Protein AF-A0A533RH12-F1 (afdb_monomer)

Solvent-accessible surface area (backbone atoms only — not comparable to full-atom values): 4699 Å² total; per-residue (Å²): 146,84,80,86,67,75,47,72,44,76,45,80,93,84,43,75,40,51,39,67,60,51,53,54,42,48,53,40,52,49,56,56,28,69,75,30,80,92,32,41,38,68,67,58,51,19,60,66,58,71,50,56,71,88,52,33,56,55,50,50,55,47,36,34,75,71,55,52,30,42,78,57,90,72,26,34,31,69,48,127

Structure (mmCIF, N/CA/C/O backbone):
data_AF-A0A533RH12-F1
#
_entry.id   AF-A0A533RH12-F1
#
loop_
_atom_site.group_PDB
_atom_site.id
_atom_site.type_symbol
_atom_site.label_atom_id
_atom_site.label_alt_id
_atom_site.label_comp_id
_atom_site.label_asym_id
_atom_site.label_entity_id
_atom_site.label_seq_id
_atom_site.pdbx_PDB_ins_code
_atom_site.Cartn_x
_atom_site.Cartn_y
_atom_site.Cartn_z
_atom_site.occupancy
_atom_site.B_iso_or_equiv
_atom_site.auth_seq_id
_atom_site.auth_comp_id
_atom_site.auth_asym_id
_atom_site.auth_atom_id
_atom_site.pdbx_PDB_model_num
ATOM 1 N N . ARG A 1 1 ? -1.004 -21.215 -27.300 1.00 44.03 1 ARG A N 1
ATOM 2 C CA . ARG A 1 1 ? -1.693 -20.382 -26.281 1.00 44.03 1 ARG A CA 1
ATOM 3 C C . ARG A 1 1 ? -0.731 -20.176 -25.110 1.00 44.03 1 ARG A C 1
ATOM 5 O O . ARG A 1 1 ? -0.794 -20.919 -24.147 1.00 44.03 1 ARG A O 1
ATOM 12 N N . LEU A 1 2 ? 0.216 -19.247 -25.249 1.00 43.59 2 LEU A N 1
ATOM 13 C CA . LEU A 1 2 ? 1.268 -18.952 -24.267 1.00 43.59 2 LEU A CA 1
ATOM 14 C C . LEU A 1 2 ? 1.523 -17.443 -24.322 1.00 43.59 2 LEU A C 1
ATOM 16 O O . LEU A 1 2 ? 2.284 -16.979 -25.155 1.00 43.59 2 LEU A O 1
ATOM 20 N N . ALA A 1 3 ? 0.827 -16.686 -23.482 1.00 43.91 3 ALA A N 1
ATOM 21 C CA . ALA A 1 3 ? 1.147 -15.287 -23.215 1.00 43.91 3 ALA A CA 1
ATOM 22 C C . ALA A 1 3 ? 1.153 -15.108 -21.697 1.00 43.91 3 ALA A C 1
ATOM 24 O O . ALA A 1 3 ? 0.336 -14.401 -21.117 1.00 43.91 3 ALA A O 1
ATOM 25 N N . ALA A 1 4 ? 2.064 -15.827 -21.042 1.00 46.53 4 ALA A N 1
ATOM 26 C CA . ALA A 1 4 ? 2.544 -15.463 -19.717 1.00 46.53 4 ALA A CA 1
ATOM 27 C C . ALA A 1 4 ? 3.598 -14.355 -19.882 1.00 46.53 4 ALA A C 1
ATOM 29 O O . ALA A 1 4 ? 4.737 -14.483 -19.444 1.00 46.53 4 ALA A O 1
ATOM 30 N N . GLU A 1 5 ? 3.242 -13.278 -20.581 1.00 51.56 5 GLU A N 1
ATOM 31 C CA . GLU A 1 5 ? 4.017 -12.048 -20.521 1.00 51.56 5 GLU A CA 1
ATOM 32 C C . GLU A 1 5 ? 3.725 -11.458 -19.147 1.00 51.56 5 GLU A C 1
ATOM 34 O O . GLU A 1 5 ? 2.628 -10.959 -18.886 1.00 51.56 5 GLU A O 1
ATOM 39 N N . GLY A 1 6 ? 4.674 -11.626 -18.224 1.00 57.12 6 GLY A N 1
ATOM 40 C CA . GLY A 1 6 ? 4.616 -11.035 -16.896 1.00 57.12 6 GLY A CA 1
ATOM 41 C C . GLY A 1 6 ? 4.402 -9.532 -17.029 1.00 57.12 6 GLY A C 1
ATOM 42 O O . GLY A 1 6 ? 5.348 -8.794 -17.285 1.00 57.12 6 GLY A O 1
ATOM 43 N N . ARG A 1 7 ? 3.144 -9.102 -16.898 1.00 78.44 7 ARG A N 1
ATOM 44 C CA . ARG A 1 7 ? 2.709 -7.723 -17.126 1.00 78.44 7 ARG A CA 1
ATOM 45 C C . ARG A 1 7 ? 3.563 -6.777 -16.296 1.00 78.44 7 ARG A C 1
ATOM 47 O O . ARG A 1 7 ? 3.688 -6.978 -15.094 1.00 78.44 7 ARG A O 1
ATOM 54 N N . VAL A 1 8 ? 4.149 -5.763 -16.921 1.00 86.38 8 VAL A N 1
ATOM 55 C CA . VAL A 1 8 ? 4.818 -4.679 -16.198 1.00 86.38 8 VAL A CA 1
ATOM 56 C C . VAL A 1 8 ? 3.759 -3.654 -15.808 1.00 86.38 8 VAL A C 1
ATOM 58 O O . VAL A 1 8 ? 2.991 -3.201 -16.654 1.00 86.38 8 VAL A O 1
ATOM 61 N N . VAL A 1 9 ? 3.707 -3.296 -14.529 1.00 89.56 9 VAL A N 1
ATOM 62 C CA . VAL A 1 9 ? 2.816 -2.265 -13.992 1.00 89.56 9 VAL A CA 1
ATOM 63 C C . VAL A 1 9 ? 3.631 -1.000 -13.775 1.00 89.56 9 VAL A C 1
ATOM 65 O O . VAL A 1 9 ? 4.624 -1.017 -13.044 1.00 89.56 9 VAL A O 1
ATOM 68 N N . ARG A 1 10 ? 3.214 0.099 -14.408 1.00 91.50 10 ARG A N 1
ATOM 69 C CA . ARG A 1 10 ? 3.808 1.417 -14.178 1.00 91.50 10 ARG A CA 1
ATOM 70 C C . ARG A 1 10 ? 3.129 2.090 -12.990 1.00 91.50 10 ARG A C 1
ATOM 72 O O . ARG A 1 10 ? 1.909 2.235 -12.975 1.00 91.50 10 ARG A O 1
ATOM 79 N N . ILE A 1 11 ? 3.930 2.519 -12.023 1.00 89.50 11 ILE A N 1
ATOM 80 C CA . ILE A 1 11 ? 3.505 3.264 -10.840 1.00 89.50 11 ILE A CA 1
ATOM 81 C C . ILE A 1 11 ? 4.204 4.622 -10.861 1.00 89.50 11 ILE A C 1
ATOM 83 O O . ILE A 1 11 ? 5.430 4.711 -10.851 1.00 89.50 11 ILE A O 1
ATOM 87 N N . GLY A 1 12 ? 3.417 5.696 -10.912 1.00 80.56 12 GLY A N 1
ATOM 88 C CA . GLY A 1 12 ? 3.949 7.043 -11.114 1.00 80.56 12 GLY A CA 1
ATOM 89 C C . GLY A 1 12 ? 4.640 7.213 -12.475 1.00 80.56 12 GLY A C 1
ATOM 90 O O . GLY A 1 12 ? 4.287 6.555 -13.462 1.00 80.56 12 GLY A O 1
ATOM 91 N N . ALA A 1 13 ? 5.600 8.139 -12.533 1.00 78.81 13 ALA A N 1
ATOM 92 C CA . ALA A 1 13 ? 6.357 8.43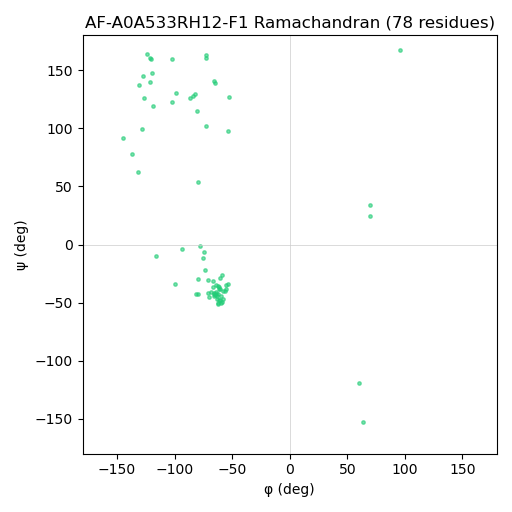5 -13.749 1.00 78.81 13 ALA A CA 1
ATOM 93 C C . ALA A 1 13 ? 7.481 7.414 -14.007 1.00 78.81 13 ALA A C 1
ATOM 95 O O . ALA A 1 13 ? 7.623 6.942 -15.133 1.00 78.81 13 ALA A O 1
ATOM 96 N N . ASP A 1 14 ? 8.211 7.017 -12.958 1.00 85.25 14 ASP A N 1
ATOM 97 C CA . ASP A 1 14 ? 9.515 6.356 -13.119 1.00 85.25 14 ASP A CA 1
ATOM 98 C C . ASP A 1 14 ? 9.572 4.907 -12.614 1.00 85.25 14 ASP A C 1
ATOM 100 O O . ASP A 1 14 ? 10.561 4.209 -12.854 1.00 85.25 14 ASP A O 1
ATOM 104 N N . LEU A 1 15 ? 8.547 4.416 -11.906 1.00 90.94 15 LEU A N 1
ATOM 105 C CA . LEU A 1 15 ? 8.591 3.076 -11.315 1.00 90.94 15 LEU A CA 1
ATOM 106 C C . LEU A 1 15 ? 7.846 2.059 -12.175 1.00 90.94 15 LEU A C 1
ATOM 108 O O . LEU A 1 15 ? 6.692 2.249 -12.552 1.00 90.94 15 LEU A O 1
ATOM 112 N N . HIS A 1 16 ? 8.518 0.944 -12.441 1.00 92.50 16 HIS A N 1
ATOM 113 C CA . HIS A 1 16 ? 7.982 -0.189 -13.182 1.00 92.50 16 HIS A CA 1
ATOM 114 C C . HIS A 1 16 ? 8.171 -1.447 -12.341 1.00 92.50 16 HIS A C 1
ATOM 116 O O . HIS A 1 16 ? 9.282 -1.754 -11.911 1.00 92.50 16 HIS A O 1
ATOM 122 N N . PHE A 1 17 ? 7.085 -2.176 -12.108 1.00 90.00 17 PHE A N 1
ATOM 123 C CA . PHE A 1 17 ? 7.080 -3.392 -11.304 1.00 90.00 17 PHE A CA 1
ATOM 124 C C . PHE A 1 17 ? 6.614 -4.577 -12.136 1.00 90.00 17 PHE A C 1
ATOM 126 O O . PHE A 1 17 ? 5.760 -4.444 -13.010 1.00 90.00 17 PHE A O 1
ATOM 133 N N . ALA A 1 18 ? 7.137 -5.763 -11.840 1.00 92.56 18 ALA A N 1
ATOM 134 C CA . ALA A 1 18 ? 6.541 -6.985 -12.358 1.00 92.56 18 ALA A CA 1
ATOM 135 C C . ALA A 1 18 ? 5.143 -7.171 -11.747 1.00 92.56 18 ALA A C 1
ATOM 137 O O . ALA A 1 18 ? 4.968 -6.965 -10.550 1.00 92.56 18 ALA A O 1
ATOM 138 N N . GLY A 1 19 ? 4.173 -7.631 -12.533 1.00 90.50 19 GLY A N 1
ATOM 139 C CA . GLY A 1 19 ? 2.789 -7.812 -12.089 1.00 90.50 19 GLY A CA 1
ATOM 140 C C . GLY A 1 19 ? 2.690 -8.715 -10.864 1.00 90.50 19 GLY A C 1
ATOM 141 O O . GLY A 1 19 ? 2.016 -8.363 -9.908 1.00 90.50 19 GLY A O 1
ATOM 142 N N . ARG A 1 20 ? 3.481 -9.797 -10.819 1.00 91.56 20 ARG A N 1
ATOM 143 C CA . ARG A 1 20 ? 3.588 -10.660 -9.629 1.00 91.56 2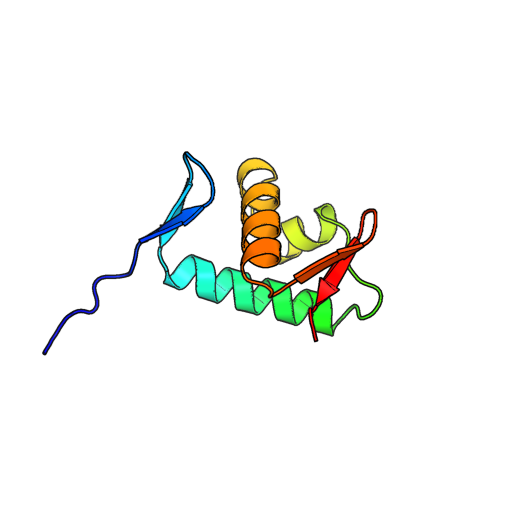0 ARG A CA 1
ATOM 144 C C . ARG A 1 20 ? 3.982 -9.895 -8.358 1.00 91.56 20 ARG A C 1
ATOM 146 O O . ARG A 1 20 ? 3.435 -10.159 -7.304 1.00 91.56 20 ARG A O 1
ATOM 153 N N . ALA A 1 21 ? 4.883 -8.915 -8.468 1.00 93.06 21 ALA A N 1
ATOM 154 C CA . ALA A 1 21 ? 5.323 -8.129 -7.319 1.00 93.06 21 ALA A CA 1
ATOM 155 C C . ALA A 1 21 ? 4.213 -7.189 -6.827 1.00 93.06 21 ALA A C 1
ATOM 157 O O . ALA A 1 21 ? 4.136 -6.912 -5.635 1.00 93.06 21 ALA A O 1
ATOM 158 N N . ILE A 1 22 ? 3.344 -6.724 -7.730 1.00 94.69 22 ILE A N 1
ATOM 159 C CA . ILE A 1 22 ? 2.155 -5.947 -7.366 1.00 94.69 22 ILE A CA 1
ATOM 160 C C . ILE A 1 22 ? 1.106 -6.823 -6.686 1.00 94.69 22 ILE A C 1
ATOM 162 O O . ILE A 1 22 ? 0.541 -6.394 -5.684 1.00 94.69 22 ILE A O 1
ATOM 166 N N . GLU A 1 23 ? 0.875 -8.040 -7.178 1.00 94.75 23 GLU A N 1
ATOM 167 C CA . GLU A 1 23 ? -0.041 -8.984 -6.526 1.00 94.75 23 GLU A CA 1
ATOM 168 C C . GLU A 1 23 ? 0.454 -9.374 -5.125 1.00 94.75 23 GLU A C 1
ATOM 170 O O . GLU A 1 23 ? -0.310 -9.312 -4.162 1.00 94.75 23 GLU A O 1
ATOM 175 N N . ASP A 1 24 ? 1.749 -9.666 -4.974 1.00 95.88 24 ASP A N 1
ATOM 176 C CA . ASP A 1 24 ? 2.353 -9.963 -3.670 1.00 95.88 24 ASP A CA 1
ATOM 177 C C . ASP A 1 24 ? 2.250 -8.763 -2.712 1.00 95.88 24 ASP A C 1
ATOM 179 O O . ASP A 1 24 ? 1.915 -8.920 -1.535 1.00 95.88 24 ASP A O 1
ATOM 183 N N . ALA A 1 25 ? 2.510 -7.548 -3.209 1.00 96.69 25 ALA A N 1
ATOM 184 C CA . ALA A 1 25 ? 2.376 -6.322 -2.426 1.00 96.69 25 ALA A CA 1
ATOM 185 C C . ALA A 1 25 ? 0.921 -6.081 -2.000 1.00 96.69 25 ALA A C 1
ATOM 187 O O . ALA A 1 25 ? 0.674 -5.743 -0.844 1.00 96.69 25 ALA A O 1
ATOM 188 N N . ARG A 1 26 ? -0.045 -6.305 -2.899 1.00 97.38 26 ARG A N 1
ATOM 189 C CA . ARG A 1 26 ? -1.478 -6.212 -2.599 1.00 97.38 26 ARG A CA 1
ATOM 190 C C . ARG A 1 26 ? -1.860 -7.180 -1.486 1.00 97.38 26 ARG A C 1
ATOM 192 O O . ARG A 1 26 ? -2.506 -6.759 -0.535 1.00 97.38 26 ARG A O 1
ATOM 199 N N . ALA A 1 27 ? -1.457 -8.446 -1.587 1.00 98.12 27 ALA A N 1
ATOM 200 C CA . ALA A 1 27 ? -1.791 -9.461 -0.592 1.00 98.12 27 ALA A CA 1
ATOM 201 C C . ALA A 1 27 ? -1.266 -9.088 0.805 1.00 98.12 27 ALA A C 1
ATOM 203 O O . ALA A 1 27 ? -2.005 -9.159 1.782 1.00 98.12 27 ALA A O 1
ATOM 204 N N . ARG A 1 28 ? -0.014 -8.619 0.897 1.00 98.31 28 ARG A N 1
ATOM 205 C CA . ARG A 1 28 ? 0.586 -8.163 2.164 1.00 98.31 28 ARG A CA 1
ATOM 206 C C . ARG A 1 28 ? -0.092 -6.915 2.721 1.00 98.31 28 ARG A C 1
ATOM 208 O O . ARG A 1 28 ? -0.335 -6.848 3.920 1.00 98.31 28 ARG A O 1
ATOM 215 N N . LEU A 1 29 ? -0.396 -5.944 1.857 1.00 98.19 29 LEU A N 1
ATOM 216 C CA . LEU A 1 29 ? -1.094 -4.717 2.236 1.00 98.19 29 LEU A CA 1
ATOM 217 C C . LEU A 1 29 ? -2.478 -5.023 2.814 1.00 98.19 29 LEU A C 1
ATOM 219 O O . LEU A 1 29 ? -2.821 -4.507 3.873 1.00 98.19 29 LEU A O 1
ATOM 223 N N . VAL A 1 30 ? -3.248 -5.874 2.131 1.00 98.19 30 VAL A N 1
ATOM 224 C CA . VAL A 1 30 ? -4.584 -6.275 2.580 1.00 98.19 30 VAL A CA 1
ATOM 225 C C . VAL A 1 30 ? -4.498 -7.009 3.911 1.00 98.19 30 VAL A C 1
ATOM 227 O O . VAL A 1 30 ? -5.143 -6.579 4.858 1.00 98.19 30 VAL A O 1
ATOM 230 N N . ALA A 1 31 ? -3.629 -8.016 4.031 1.00 98.38 31 ALA A N 1
ATOM 231 C CA . ALA A 1 31 ? -3.466 -8.763 5.277 1.00 98.38 31 ALA A CA 1
ATOM 232 C C . ALA A 1 31 ? -3.070 -7.865 6.466 1.00 98.38 31 ALA A C 1
ATOM 234 O O . ALA A 1 31 ? -3.576 -8.039 7.573 1.00 98.38 31 ALA A O 1
ATOM 235 N N . ALA A 1 32 ? -2.187 -6.883 6.248 1.00 98.19 32 ALA A N 1
ATOM 236 C CA . ALA A 1 32 ? -1.788 -5.940 7.292 1.00 98.19 32 ALA A CA 1
ATOM 237 C C . ALA A 1 32 ? -2.962 -5.066 7.763 1.00 98.19 32 ALA A C 1
ATOM 239 O O . ALA A 1 32 ? -3.116 -4.834 8.958 1.00 98.19 32 ALA A O 1
ATOM 240 N N . LEU A 1 33 ? -3.799 -4.600 6.835 1.00 98.19 33 LEU A N 1
ATOM 241 C CA . LEU A 1 33 ? -4.936 -3.737 7.151 1.00 98.19 33 LEU A CA 1
ATOM 242 C C . LEU A 1 33 ? -6.152 -4.507 7.686 1.00 98.19 33 LEU A C 1
ATOM 244 O O . LEU A 1 33 ? -6.890 -3.967 8.501 1.00 98.19 33 LEU A O 1
ATOM 248 N N . GLU A 1 34 ? -6.348 -5.767 7.295 1.00 97.88 34 GLU A N 1
ATOM 249 C CA . GLU A 1 34 ? -7.343 -6.650 7.924 1.00 97.88 34 GLU A CA 1
ATOM 250 C C . GLU A 1 34 ? -7.016 -6.890 9.404 1.00 97.88 34 GLU A C 1
ATOM 252 O O . GLU A 1 34 ? -7.916 -6.942 10.240 1.00 97.88 34 GLU A O 1
ATOM 257 N N . ALA A 1 35 ? -5.726 -6.983 9.743 1.00 97.94 35 ALA A N 1
ATOM 258 C CA . ALA A 1 35 ? -5.262 -7.114 11.122 1.00 97.94 35 ALA A CA 1
ATOM 259 C C . ALA A 1 35 ? -5.339 -5.803 11.933 1.00 97.94 35 ALA A C 1
ATOM 261 O O . ALA A 1 35 ? -5.191 -5.841 13.155 1.00 97.94 35 ALA A O 1
ATOM 262 N N . ALA A 1 36 ? -5.570 -4.658 11.280 1.00 97.25 36 ALA A N 1
ATOM 263 C CA . ALA A 1 36 ? -5.622 -3.333 11.897 1.00 97.25 36 ALA A CA 1
ATOM 264 C C . ALA A 1 36 ? -6.800 -2.502 11.338 1.00 97.25 36 ALA A C 1
ATOM 266 O O . ALA A 1 36 ? -6.587 -1.612 10.509 1.00 97.25 36 ALA A O 1
ATOM 267 N N . PRO A 1 37 ? -8.044 -2.762 11.795 1.00 92.81 37 PRO A N 1
ATOM 268 C CA . PRO A 1 37 ? -9.253 -2.134 11.249 1.00 92.81 37 PRO A CA 1
ATOM 269 C C . PRO A 1 37 ? -9.286 -0.605 11.362 1.00 92.81 37 PRO A C 1
ATOM 271 O O . PRO A 1 37 ? -9.873 0.056 10.508 1.00 92.81 37 PRO A O 1
ATOM 274 N N . ASP A 1 38 ? -8.624 -0.046 12.379 1.00 95.81 38 ASP A N 1
ATOM 275 C CA . ASP A 1 38 ? -8.508 1.405 12.587 1.00 95.81 38 ASP A CA 1
ATOM 276 C C . ASP A 1 38 ? -7.524 2.077 11.606 1.00 95.81 38 ASP A C 1
ATOM 278 O O . ASP A 1 38 ? -7.421 3.302 11.547 1.00 95.81 38 ASP A O 1
ATOM 282 N N . GLY A 1 39 ? -6.810 1.279 10.807 1.00 97.50 39 GLY A N 1
ATOM 283 C CA . GLY A 1 39 ? -5.855 1.723 9.804 1.00 97.50 39 GLY A CA 1
ATOM 284 C C . GLY A 1 39 ? -4.405 1.731 10.279 1.00 97.50 39 GLY A C 1
ATOM 285 O O . GLY A 1 39 ? -4.091 1.608 11.461 1.00 97.50 39 GLY A O 1
ATOM 286 N N . LEU A 1 40 ? -3.495 1.872 9.315 1.00 98.56 40 LEU A N 1
ATOM 287 C CA . LEU A 1 40 ? -2.047 1.847 9.535 1.00 98.56 40 LEU A CA 1
ATOM 288 C C . LEU A 1 40 ? -1.367 3.070 8.931 1.00 98.56 40 LEU A C 1
ATOM 290 O O . LEU A 1 40 ? -1.751 3.546 7.856 1.00 98.56 40 LEU A O 1
ATOM 294 N N . ALA A 1 41 ? -0.314 3.557 9.589 1.00 98.19 41 ALA A N 1
ATOM 295 C CA . ALA A 1 41 ? 0.483 4.643 9.048 1.00 98.19 41 ALA A CA 1
ATOM 296 C C . ALA A 1 41 ? 1.334 4.151 7.869 1.00 98.19 41 ALA A C 1
ATOM 298 O O . ALA A 1 41 ? 1.648 2.968 7.716 1.00 98.19 41 ALA A O 1
ATOM 299 N N . ALA A 1 42 ? 1.788 5.084 7.031 1.00 97.19 42 ALA A N 1
ATOM 300 C CA . ALA A 1 42 ? 2.634 4.746 5.885 1.00 97.19 42 ALA A CA 1
ATOM 301 C C . ALA A 1 42 ? 3.948 4.036 6.280 1.00 97.19 42 ALA A C 1
ATOM 303 O O . ALA A 1 42 ? 4.515 3.302 5.471 1.00 97.19 42 ALA A O 1
ATOM 304 N N . ALA A 1 43 ? 4.450 4.265 7.500 1.00 97.69 43 ALA A N 1
ATOM 305 C CA . ALA A 1 43 ? 5.639 3.592 8.015 1.00 97.69 43 ALA A CA 1
ATOM 306 C C . ALA A 1 43 ? 5.385 2.103 8.295 1.00 97.69 43 ALA A C 1
ATOM 308 O O . ALA A 1 43 ? 6.177 1.278 7.849 1.00 97.69 43 ALA A O 1
ATOM 309 N N . ASP A 1 44 ? 4.264 1.768 8.934 1.00 98.19 44 ASP A N 1
ATOM 310 C CA . ASP A 1 44 ? 3.901 0.380 9.242 1.00 98.19 44 ASP A CA 1
ATOM 311 C C . ASP A 1 44 ? 3.638 -0.404 7.955 1.00 98.19 44 ASP A C 1
ATOM 313 O O . ASP A 1 44 ? 4.122 -1.518 7.770 1.00 98.19 44 ASP A O 1
ATOM 317 N N . LEU A 1 45 ? 2.946 0.224 6.999 1.00 98.19 45 LEU A N 1
ATOM 318 C CA . LEU A 1 45 ? 2.678 -0.379 5.696 1.00 98.19 45 LEU A CA 1
ATOM 319 C C . LEU A 1 45 ? 3.945 -0.567 4.861 1.00 98.19 45 LEU A C 1
ATOM 321 O O . LEU A 1 45 ? 4.080 -1.571 4.167 1.00 98.19 45 LEU A O 1
ATOM 325 N N . ARG A 1 46 ? 4.905 0.363 4.932 1.00 97.81 46 ARG A N 1
ATOM 326 C CA . ARG A 1 46 ? 6.231 0.180 4.321 1.00 97.81 46 ARG A CA 1
ATOM 327 C C . ARG A 1 46 ? 6.906 -1.074 4.875 1.00 97.81 46 ARG A C 1
ATOM 329 O O . ARG A 1 46 ? 7.443 -1.858 4.091 1.00 97.81 46 ARG A O 1
ATOM 336 N N . ASP A 1 47 ? 6.888 -1.238 6.195 1.00 97.81 47 ASP A N 1
ATOM 337 C CA . ASP A 1 47 ? 7.552 -2.354 6.866 1.00 97.81 47 ASP A CA 1
ATOM 338 C C . ASP A 1 47 ? 6.853 -3.681 6.539 1.00 97.81 47 ASP A C 1
ATOM 340 O O . ASP A 1 47 ? 7.527 -4.645 6.177 1.00 97.81 47 ASP A O 1
ATOM 344 N N . ALA A 1 48 ? 5.516 -3.702 6.507 1.00 97.12 48 ALA A N 1
ATOM 345 C CA . ALA A 1 48 ? 4.725 -4.856 6.071 1.00 97.12 48 ALA A CA 1
ATOM 346 C C . ALA A 1 48 ? 4.985 -5.247 4.603 1.00 97.12 48 ALA A C 1
ATOM 348 O O . ALA A 1 48 ? 5.044 -6.429 4.255 1.00 97.12 48 ALA A O 1
ATOM 349 N N . LEU A 1 49 ? 5.172 -4.261 3.722 1.00 96.50 49 LEU A N 1
ATOM 350 C CA . LEU A 1 49 ? 5.516 -4.495 2.319 1.00 96.50 49 LEU A CA 1
ATOM 351 C C . LEU A 1 49 ? 6.976 -4.942 2.136 1.00 96.50 49 LEU A C 1
ATOM 353 O O . LEU A 1 49 ? 7.291 -5.584 1.132 1.00 96.50 49 LEU A O 1
ATOM 357 N N . GLY A 1 50 ? 7.859 -4.646 3.095 1.00 95.75 50 GLY A N 1
ATOM 358 C CA . GLY A 1 50 ? 9.284 -4.977 3.031 1.00 95.75 50 GLY A CA 1
ATOM 359 C C . GLY A 1 50 ? 10.042 -4.160 1.983 1.00 95.75 50 GLY A C 1
ATOM 360 O O . GLY A 1 50 ? 10.958 -4.671 1.339 1.00 95.75 50 GLY A O 1
ATOM 361 N N . VAL A 1 51 ? 9.644 -2.903 1.767 1.00 94.25 51 VAL A N 1
ATOM 362 C CA . VAL A 1 51 ? 10.235 -2.016 0.751 1.00 94.25 51 VAL A CA 1
ATOM 363 C C . VAL A 1 51 ? 10.7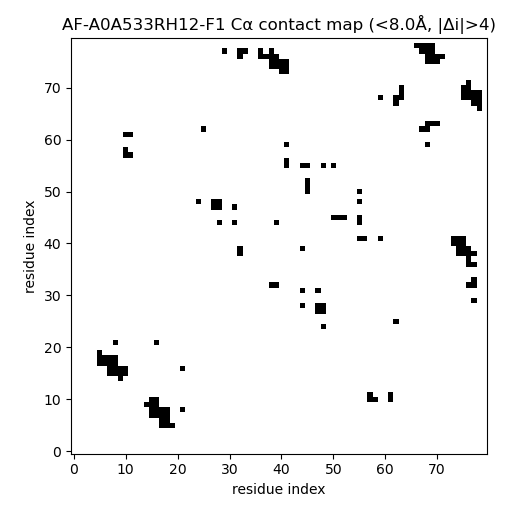96 -0.741 1.374 1.00 94.25 51 VAL A C 1
ATOM 365 O O . VAL A 1 51 ? 10.419 -0.335 2.467 1.00 94.25 51 VAL A O 1
ATOM 368 N N . SER A 1 52 ? 11.696 -0.053 0.672 1.00 92.19 52 SER A N 1
ATOM 369 C CA . SER A 1 52 ? 12.170 1.259 1.127 1.00 92.19 52 SER A CA 1
ATOM 370 C C . SER A 1 52 ? 11.102 2.348 0.938 1.00 92.19 52 SER A C 1
ATOM 372 O O . SER A 1 52 ? 10.169 2.209 0.143 1.00 92.19 52 SER A O 1
ATOM 374 N N . ARG A 1 53 ? 11.274 3.496 1.613 1.00 88.44 53 ARG A N 1
ATOM 375 C CA . ARG A 1 53 ? 10.370 4.658 1.487 1.00 88.44 53 ARG A CA 1
ATOM 376 C C . ARG A 1 53 ? 10.202 5.135 0.039 1.00 88.44 53 ARG A C 1
ATOM 378 O O . ARG A 1 53 ? 9.102 5.542 -0.321 1.00 88.44 53 ARG A O 1
ATOM 385 N N . LYS A 1 54 ? 11.261 5.045 -0.782 1.00 91.00 54 LYS A N 1
ATOM 386 C CA . LYS A 1 54 ? 11.235 5.400 -2.214 1.00 91.00 54 LYS A CA 1
ATOM 387 C C . LYS A 1 54 ? 10.121 4.664 -2.966 1.00 91.00 54 LYS A C 1
ATOM 389 O O . LYS A 1 54 ? 9.552 5.228 -3.891 1.00 91.00 54 LYS A O 1
AT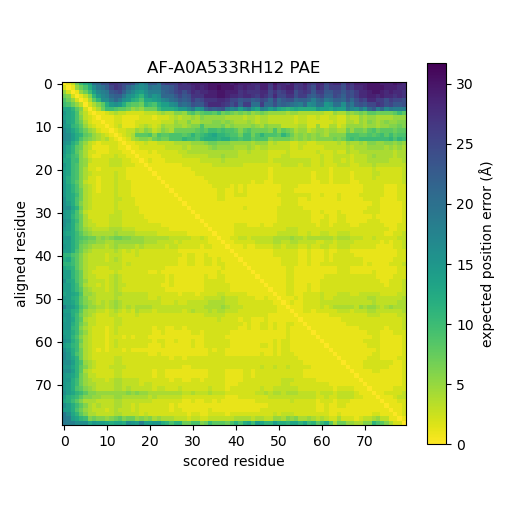OM 394 N N . TYR A 1 55 ? 9.826 3.425 -2.573 1.00 94.12 55 TYR A N 1
ATOM 395 C CA . TYR A 1 55 ? 8.816 2.591 -3.222 1.00 94.12 55 TYR A CA 1
ATOM 396 C C . TYR A 1 55 ? 7.485 2.587 -2.472 1.00 94.12 55 TYR A C 1
ATOM 398 O O . TYR A 1 55 ? 6.443 2.537 -3.115 1.00 94.12 55 TYR A 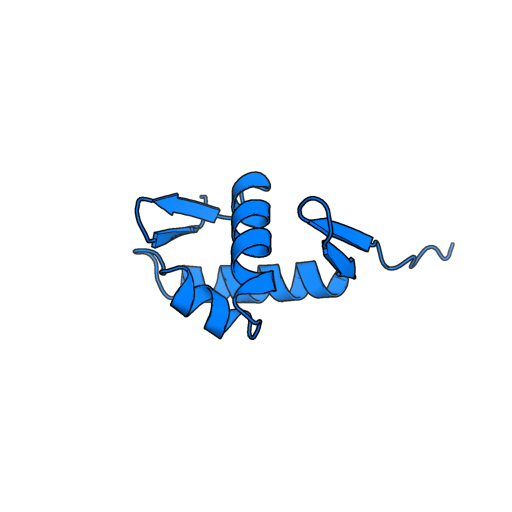O 1
ATOM 406 N N . ALA A 1 56 ? 7.507 2.671 -1.138 1.00 94.81 56 ALA A N 1
ATOM 407 C CA . ALA A 1 56 ? 6.298 2.582 -0.324 1.00 94.81 56 ALA A CA 1
ATOM 408 C C . ALA A 1 56 ? 5.277 3.673 -0.659 1.00 94.81 56 ALA A C 1
ATOM 410 O O . ALA A 1 56 ? 4.125 3.350 -0.912 1.00 94.81 56 ALA A O 1
ATOM 411 N N . ILE A 1 57 ? 5.684 4.947 -0.696 1.00 94.56 57 ILE A N 1
ATOM 412 C CA . ILE A 1 57 ? 4.729 6.044 -0.922 1.00 94.56 57 ILE A CA 1
ATOM 413 C C . ILE A 1 57 ? 4.050 5.926 -2.298 1.00 94.56 57 ILE A C 1
ATOM 415 O O . ILE A 1 57 ? 2.822 5.859 -2.315 1.00 94.56 57 ILE A O 1
ATOM 419 N N . PRO A 1 58 ? 4.782 5.768 -3.423 1.00 95.12 58 PRO A N 1
ATOM 420 C CA . PRO A 1 58 ? 4.142 5.588 -4.726 1.00 95.12 58 PRO A CA 1
ATOM 421 C C . PRO A 1 58 ? 3.265 4.333 -4.819 1.00 95.12 58 PRO A C 1
ATOM 423 O O . PRO A 1 58 ? 2.221 4.366 -5.465 1.00 95.12 58 PRO A O 1
ATOM 426 N N . LEU A 1 59 ? 3.664 3.223 -4.184 1.00 96.19 59 LEU A N 1
ATOM 427 C CA . LEU A 1 59 ? 2.849 2.003 -4.142 1.00 96.19 59 LEU A CA 1
ATOM 428 C C . LEU A 1 59 ? 1.532 2.242 -3.402 1.00 96.19 59 LEU A C 1
ATOM 430 O O . LEU A 1 59 ? 0.477 1.865 -3.902 1.00 96.19 59 LEU A O 1
ATOM 434 N N . LEU A 1 60 ? 1.586 2.884 -2.236 1.00 97.12 60 LEU A N 1
ATOM 435 C CA . LEU A 1 60 ? 0.401 3.183 -1.436 1.00 97.12 60 LEU A CA 1
ATOM 436 C C . LEU A 1 60 ? -0.540 4.151 -2.161 1.00 97.12 60 LEU A C 1
ATOM 438 O O . LEU A 1 60 ? -1.735 3.896 -2.215 1.00 97.12 60 LEU A O 1
ATOM 442 N N . GLU A 1 61 ? -0.011 5.206 -2.781 1.00 96.19 61 GLU A N 1
ATOM 443 C CA . GLU A 1 61 ? -0.798 6.128 -3.615 1.00 96.19 61 GLU A CA 1
ATOM 444 C C . GLU A 1 61 ? -1.440 5.418 -4.811 1.00 96.19 61 GLU A C 1
ATOM 446 O O . GLU A 1 61 ? -2.586 5.689 -5.170 1.00 96.19 61 GLU A O 1
ATOM 451 N N . 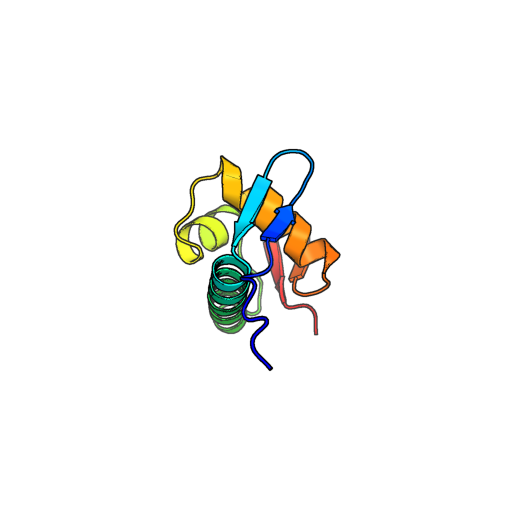TRP A 1 62 ? -0.724 4.472 -5.422 1.00 96.38 62 TRP A N 1
ATOM 452 C CA . TRP A 1 62 ? -1.273 3.663 -6.500 1.00 96.38 62 TRP A CA 1
ATOM 453 C C . TRP A 1 62 ? -2.404 2.760 -6.007 1.00 96.38 62 TRP A C 1
ATOM 455 O O . TRP A 1 62 ? -3.451 2.713 -6.646 1.00 96.38 62 TRP A O 1
ATOM 465 N N . PHE A 1 63 ? -2.248 2.097 -4.859 1.00 97.31 63 PHE A N 1
ATOM 466 C CA . PHE A 1 63 ? -3.309 1.288 -4.253 1.00 97.31 63 PHE A CA 1
ATOM 467 C C . PHE A 1 63 ? -4.523 2.121 -3.824 1.00 97.31 63 PHE A C 1
ATOM 469 O O . PHE A 1 63 ? -5.655 1.662 -4.002 1.00 97.31 63 PHE A O 1
ATOM 476 N N . ASP A 1 64 ? -4.310 3.359 -3.368 1.00 97.75 64 ASP A N 1
ATOM 477 C CA . ASP A 1 64 ? -5.383 4.322 -3.111 1.00 97.75 64 ASP A CA 1
ATOM 478 C C . ASP A 1 64 ? -6.155 4.624 -4.414 1.00 97.75 64 ASP A C 1
ATOM 480 O O . ASP A 1 64 ? -7.386 4.541 -4.461 1.00 97.75 64 ASP A O 1
ATOM 484 N N . ALA A 1 65 ? -5.435 4.897 -5.510 1.00 95.94 65 ALA A N 1
ATOM 485 C CA . ALA A 1 65 ? -6.018 5.170 -6.826 1.00 95.94 65 ALA A CA 1
ATOM 486 C C . ALA A 1 65 ? -6.722 3.949 -7.446 1.00 95.94 65 ALA A C 1
ATOM 488 O O . ALA A 1 65 ? -7.709 4.106 -8.161 1.00 95.94 65 ALA A O 1
ATOM 489 N N . GLN A 1 66 ? -6.244 2.733 -7.160 1.00 95.75 66 GLN A N 1
ATOM 490 C CA . GLN A 1 66 ? -6.903 1.481 -7.550 1.00 95.75 66 GLN A CA 1
ATOM 491 C C . GLN A 1 66 ? -8.099 1.126 -6.650 1.00 95.75 66 GLN A C 1
ATOM 493 O O . GLN A 1 66 ? -8.739 0.100 -6.872 1.00 95.75 66 GLN A O 1
ATOM 498 N N . GLY A 1 67 ? -8.395 1.932 -5.626 1.00 97.19 67 GLY A N 1
ATOM 499 C CA . GLY A 1 67 ? -9.509 1.696 -4.713 1.00 97.19 67 GLY A CA 1
ATOM 500 C C . GLY A 1 67 ? -9.309 0.499 -3.786 1.00 97.19 67 GLY A C 1
ATOM 501 O O . GLY A 1 67 ? -10.289 -0.070 -3.331 1.00 97.19 67 GLY A O 1
ATOM 502 N N . VAL A 1 68 ? -8.068 0.105 -3.508 1.00 97.81 68 VAL A N 1
ATOM 503 C CA . VAL A 1 68 ? -7.760 -0.946 -2.521 1.00 97.81 68 VAL A CA 1
ATOM 504 C C . VAL A 1 68 ? -7.783 -0.368 -1.119 1.00 97.81 68 VAL A C 1
ATOM 506 O O . VAL A 1 68 ? -8.317 -0.960 -0.185 1.00 97.81 68 VAL A O 1
ATOM 509 N N . THR A 1 69 ? -7.195 0.813 -0.989 1.00 98.38 69 THR A N 1
ATOM 510 C CA . THR A 1 69 ? -7.074 1.538 0.264 1.00 98.38 69 THR A CA 1
ATOM 511 C C . THR A 1 69 ? -7.675 2.925 0.124 1.00 98.38 69 THR A C 1
ATOM 513 O O . THR A 1 69 ? -7.936 3.421 -0.977 1.00 98.38 69 THR A O 1
ATOM 516 N N . ARG A 1 70 ? -7.929 3.557 1.263 1.00 97.81 70 ARG A N 1
ATOM 517 C CA . ARG A 1 70 ? -8.226 4.983 1.352 1.00 97.81 70 ARG A CA 1
ATOM 518 C C . ARG A 1 70 ? -7.350 5.584 2.439 1.00 97.81 70 ARG A C 1
ATOM 520 O O . ARG A 1 70 ? -7.215 5.006 3.514 1.00 97.81 70 ARG A O 1
ATOM 527 N N . ARG A 1 71 ? -6.783 6.757 2.162 1.00 97.62 71 ARG A N 1
ATOM 528 C CA . ARG A 1 71 ? -6.057 7.545 3.158 1.00 97.62 71 ARG A CA 1
ATOM 529 C C . ARG A 1 71 ? -7.030 8.370 4.005 1.00 97.62 71 ARG A C 1
ATOM 531 O O . ARG A 1 71 ? -7.845 9.107 3.455 1.00 97.62 71 ARG A O 1
ATOM 538 N N . GLU A 1 72 ? -6.888 8.283 5.322 1.00 96.44 72 GLU A N 1
ATOM 539 C CA . GLU A 1 72 ? -7.644 9.027 6.332 1.00 96.44 72 GLU A CA 1
ATOM 540 C C . GLU A 1 72 ? -6.651 9.688 7.294 1.00 96.44 72 GLU A C 1
ATOM 542 O O . GLU A 1 72 ? -6.069 9.045 8.166 1.00 96.44 72 GLU A O 1
ATOM 547 N N . GLY A 1 73 ? -6.381 10.979 7.080 1.00 95.75 73 GLY A N 1
ATOM 548 C CA . GLY A 1 73 ? -5.304 11.674 7.788 1.00 95.75 73 GLY A CA 1
ATOM 549 C C . GLY A 1 73 ? -3.942 11.023 7.518 1.00 95.75 73 GLY A C 1
ATOM 550 O O . GLY A 1 73 ? -3.489 10.956 6.370 1.00 95.75 73 GLY A O 1
ATOM 551 N N . ASP A 1 74 ? -3.295 10.532 8.572 1.00 96.25 74 ASP A N 1
ATOM 552 C CA . ASP A 1 74 ? -1.994 9.855 8.486 1.00 96.25 74 ASP A CA 1
ATOM 553 C C . ASP A 1 74 ? -2.094 8.331 8.369 1.00 96.25 74 ASP A C 1
ATOM 555 O O . ASP A 1 74 ? -1.080 7.663 8.142 1.00 96.25 74 ASP A O 1
ATOM 559 N N . LEU A 1 75 ? -3.310 7.791 8.446 1.00 98.12 75 LEU A N 1
ATOM 560 C CA . LEU A 1 75 ? -3.581 6.367 8.339 1.00 98.12 75 LEU A CA 1
ATOM 561 C C . LEU A 1 75 ? -4.116 6.009 6.954 1.00 98.12 75 LEU A C 1
ATOM 563 O O . LEU A 1 75 ? -4.617 6.844 6.193 1.00 98.12 75 LEU A O 1
ATOM 567 N N . ARG A 1 76 ? -4.003 4.731 6.619 1.00 98.44 76 ARG A N 1
ATOM 568 C CA . ARG A 1 76 ? -4.719 4.101 5.515 1.00 98.44 76 ARG A CA 1
ATOM 569 C C . ARG A 1 76 ? -5.548 2.958 6.049 1.00 98.44 76 ARG A C 1
ATOM 571 O O . ARG A 1 76 ? -5.073 2.203 6.888 1.00 98.44 76 ARG A O 1
ATOM 578 N N . VAL A 1 77 ? -6.749 2.833 5.508 1.00 98.31 77 VAL A N 1
ATOM 579 C CA . VAL A 1 77 ? -7.703 1.761 5.798 1.00 98.31 77 VAL A CA 1
ATOM 580 C C . VAL A 1 77 ? -8.020 1.002 4.515 1.00 98.31 77 VAL A C 1
ATOM 582 O O . VAL A 1 77 ? -7.827 1.529 3.410 1.00 98.31 77 VAL A O 1
ATOM 585 N N . LEU A 1 78 ? -8.520 -0.228 4.646 1.00 97.88 78 LEU A N 1
ATOM 586 C CA . LEU A 1 78 ? -9.092 -0.937 3.504 1.00 97.88 78 LEU A CA 1
ATOM 587 C C . LEU A 1 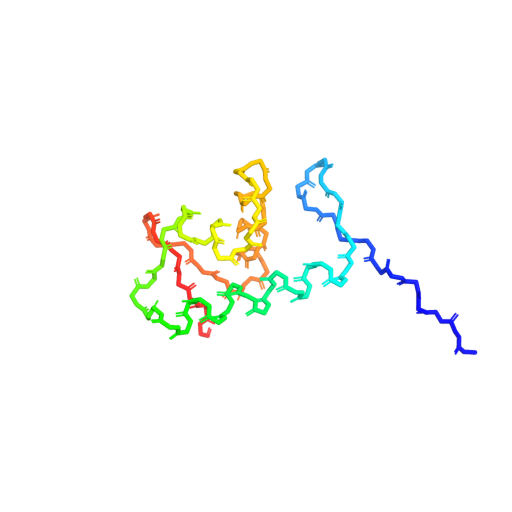78 ? -10.337 -0.219 3.010 1.00 97.88 78 LEU A C 1
ATOM 589 O O . LEU A 1 78 ? -11.170 0.254 3.785 1.00 97.88 78 LEU A O 1
ATOM 593 N N . ARG A 1 79 ? -10.463 -0.148 1.689 1.00 92.75 79 ARG A N 1
ATOM 594 C CA . ARG A 1 79 ? -11.695 0.308 1.069 1.00 92.75 79 ARG A CA 1
ATOM 595 C C . ARG A 1 79 ? -12.670 -0.871 1.051 1.00 92.75 79 ARG A C 1
ATOM 597 O O . ARG A 1 79 ? -12.382 -1.881 0.416 1.00 92.75 79 ARG A O 1
ATOM 604 N N . GLY A 1 80 ? -13.768 -0.734 1.794 1.00 80.06 80 GLY A N 1
ATOM 605 C CA . GLY A 1 80 ? -14.915 -1.644 1.716 1.00 80.06 80 GLY A CA 1
ATOM 606 C C . GLY A 1 80 ? -15.640 -1.567 0.380 1.00 80.06 80 GLY A C 1
ATOM 607 O O . GLY A 1 80 ? -15.476 -0.540 -0.327 1.00 80.06 80 GLY A O 1
#

pLDDT: mean 91.09, std 13.22, range [43.59, 98.56]

Foldseek 3Di:
DDDPVQDWDDQPDPDTDGVVLLVVLLVQLLVQQVVPQVF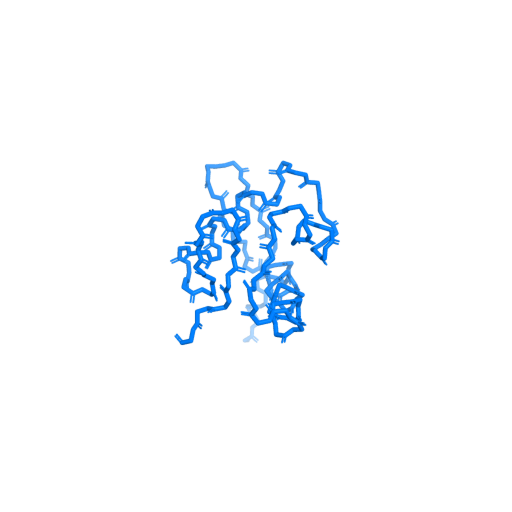DALVVSCVSSVHDPVPSVSSVVVCCVVQQWPDDPRGIHGRD

Nearest PDB structures (foldseek):
  8tjk-assembly1_A  TM=8.471E-01  e=2.884E-02  uncultured bacterium
  8bie-assembly1_B  TM=6.552E-01  e=2.700E-02  Photorhabdus laumondii subsp. laumondii TTO1
  8big-assembly1_A  TM=6.177E-01  e=4.005E-02  Photorhabdus laumondii subsp. laumondii TTO1
  1xds-assembly1_A  TM=6.971E-01  e=1.307E-01  Streptomyces purpurascens
  8bic-assembly1_A  TM=6.449E-01  e=1.146E-01  Photorhabdus laumondii subsp. laumondii TTO1

Radius of gyration: 13.0 Å; Cα contacts (8 Å, |Δi|>4): 87; c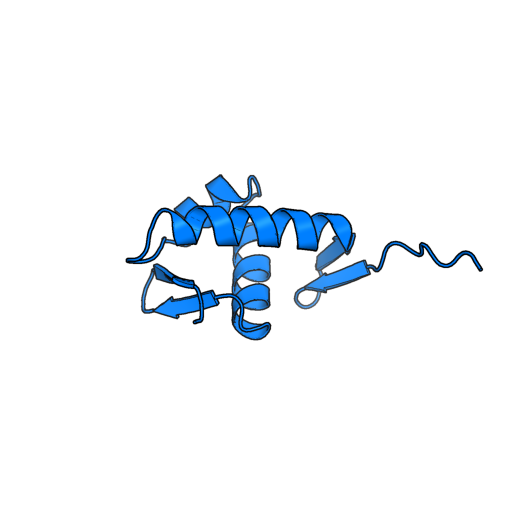hains: 1; bounding box: 27×32×39 Å

Sequence (80 aa):
RLAAEGRVVRIGADLHFAGRAIEDARARLVAALEAAPDGLAAADLRDALGVSRKYAIPLLEWFDAQGVTRREGDLRVLRG

Secondary structure (DSSP, 8-state):
------PEEEETTTEEEEHHHHHHHHHHHHHHHHT-TT-EEHHHHHHHHT--HHHHHHHHHHHHHTTSEEEETTEEEE--

Mean predicted aligned error: 4.57 Å